Protein AF-A0A7X6WY46-F1 (afdb_monomer)

Foldseek 3Di:
DPDVPPPDDDPPPDPDPDPDPPVDPPPVPPDDDPVVVVVVVVVVVVCVVVVVVVVVVVVVVVLVVLVVVLVVVLVVVLVVQLVPPDPCSCPPPAVQSSLVSCVPSPSWDWDDDDRPIDIHD

Solvent-accessible surface area (backbone atoms only — not comparable to full-atom values): 7836 Å² total; per-residue (Å²): 139,85,82,88,76,85,82,81,85,78,86,77,83,72,92,70,91,73,89,70,88,68,83,68,76,78,70,78,72,88,65,80,57,71,67,61,54,48,56,53,50,55,52,51,55,53,48,52,64,67,56,57,58,54,71,64,52,55,62,53,67,59,45,53,58,54,53,49,51,55,52,51,52,48,52,52,53,50,50,59,69,25,66,72,81,53,96,58,47,61,75,82,72,47,63,47,62,56,43,62,63,37,65,79,63,79,67,43,53,66,45,75,67,64,92,66,40,44,80,41,115

Radius of gyration: 37.19 Å; Cα contacts (8 Å, |Δi|>4): 47; chains: 1; bounding box: 102×16×74 Å

Sequence (121 aa):
MFIQSIFNEGVQENCQAKNQVSGKERREQAGFSLVEVSVVMAIVLLLAIIAIPTVRSYVIESKVPRVGEELARFVLHAKVNASDGSATPYGSIATVNLANMLRDSGLFSVTGSGASQTVRH

Secondary structure (DSSP, 8-state):
--SSSSS-----------------------S--HHHHHHHHHHHHHHHHHHHHHHHHHHHHTHHHHHHHHHHHHHHHHHHHH-S--SSTTTT--HHHHHHHHTTTSSSEEESSGGG-EEE-

Structure (mmCIF, N/CA/C/O backbone):
data_AF-A0A7X6WY46-F1
#
_entry.id   AF-A0A7X6WY46-F1
#
loop_
_atom_site.group_PDB
_atom_site.id
_atom_site.type_symbol
_atom_site.label_atom_id
_atom_site.label_alt_id
_atom_site.label_comp_id
_atom_site.label_asym_id
_atom_site.label_entity_id
_atom_site.label_seq_id
_atom_site.pdbx_PDB_ins_code
_atom_site.Cartn_x
_atom_site.Cartn_y
_atom_site.Cartn_z
_atom_site.occupancy
_atom_site.B_iso_or_equiv
_atom_site.auth_seq_id
_atom_site.auth_comp_id
_atom_site.auth_asym_id
_atom_site.auth_atom_id
_atom_site.pdbx_PDB_model_num
ATOM 1 N N . MET A 1 1 ? -65.984 4.109 -6.653 1.00 54.88 1 MET A N 1
ATOM 2 C CA . MET A 1 1 ? -66.441 3.108 -5.666 1.00 54.88 1 MET A CA 1
ATOM 3 C C . MET A 1 1 ? -65.247 2.213 -5.345 1.00 54.88 1 MET A C 1
ATOM 5 O O . MET A 1 1 ? -64.570 1.818 -6.281 1.00 54.88 1 MET A O 1
ATOM 9 N N . PHE A 1 2 ? -64.976 1.967 -4.060 1.00 57.72 2 PHE A N 1
ATOM 10 C CA . PHE A 1 2 ? -64.091 0.932 -3.487 1.00 57.72 2 PHE A CA 1
ATOM 11 C C . PHE A 1 2 ? -62.674 1.211 -2.941 1.00 57.72 2 PHE A C 1
ATOM 13 O O . PHE A 1 2 ? -62.277 0.433 -2.084 1.00 57.72 2 PHE A O 1
ATOM 20 N N . ILE A 1 3 ? -61.933 2.281 -3.275 1.00 56.78 3 ILE A N 1
ATOM 21 C CA . ILE A 1 3 ? -60.548 2.434 -2.726 1.00 56.78 3 ILE A CA 1
ATOM 22 C C . ILE A 1 3 ? -60.386 3.585 -1.703 1.00 56.78 3 ILE A C 1
ATOM 24 O O . ILE A 1 3 ? -59.369 3.693 -1.035 1.00 56.78 3 ILE A O 1
ATOM 28 N N . GLN A 1 4 ? -61.422 4.398 -1.469 1.00 59.03 4 GLN A N 1
ATOM 29 C CA . GLN A 1 4 ? -61.422 5.473 -0.450 1.00 59.03 4 GLN A CA 1
ATOM 30 C C . GLN A 1 4 ? -62.053 5.058 0.900 1.00 59.03 4 GLN A C 1
ATOM 32 O O . GLN A 1 4 ? -62.362 5.912 1.720 1.00 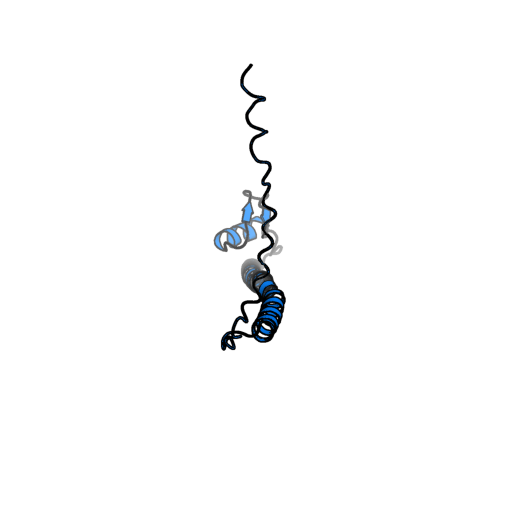59.03 4 GLN A O 1
ATOM 37 N N . SER A 1 5 ? -62.260 3.755 1.150 1.00 56.94 5 SER A N 1
ATOM 38 C CA . SER A 1 5 ? -62.973 3.257 2.348 1.00 56.94 5 SER A CA 1
ATOM 39 C C . SER A 1 5 ? -62.115 2.450 3.339 1.00 56.94 5 SER A C 1
ATOM 41 O O . SER A 1 5 ? -62.672 1.864 4.259 1.00 56.94 5 SER A O 1
ATOM 43 N N . ILE A 1 6 ? -60.783 2.419 3.197 1.00 60.12 6 ILE A N 1
ATOM 44 C CA . ILE A 1 6 ? -59.866 1.760 4.161 1.00 60.12 6 ILE A CA 1
ATOM 45 C C . ILE A 1 6 ? -58.896 2.792 4.760 1.00 60.12 6 ILE A C 1
ATOM 47 O O . ILE A 1 6 ? -57.684 2.622 4.766 1.00 60.12 6 ILE A O 1
ATOM 51 N N . PHE A 1 7 ? -59.424 3.925 5.224 1.00 62.09 7 PHE A N 1
ATOM 52 C CA . PHE A 1 7 ? -58.642 4.871 6.033 1.00 62.09 7 PHE A CA 1
ATOM 53 C C . PHE A 1 7 ? -59.419 5.402 7.242 1.00 62.09 7 PHE A C 1
ATOM 55 O O . PHE A 1 7 ? -59.151 6.503 7.709 1.00 62.09 7 PHE A O 1
ATOM 62 N N . ASN A 1 8 ? -60.419 4.674 7.750 1.00 62.28 8 ASN A N 1
ATOM 63 C CA . ASN A 1 8 ? -61.179 5.191 8.887 1.00 62.28 8 ASN A CA 1
ATOM 64 C C . ASN A 1 8 ? -61.871 4.116 9.734 1.00 62.28 8 ASN A C 1
ATOM 66 O O . ASN A 1 8 ? -63.088 4.103 9.862 1.00 62.28 8 ASN A O 1
ATOM 70 N N . GLU A 1 9 ? -61.079 3.231 10.333 1.00 65.56 9 GLU A N 1
ATOM 71 C CA . GLU A 1 9 ? -61.465 2.489 11.536 1.00 65.56 9 GLU A CA 1
ATOM 72 C C . GLU A 1 9 ? -60.245 2.431 12.450 1.00 65.56 9 GLU A C 1
ATOM 74 O O . GLU A 1 9 ? -59.285 1.709 12.189 1.00 65.56 9 GLU A O 1
ATOM 79 N N . GLY A 1 10 ? -60.245 3.254 13.496 1.00 51.25 10 GLY A N 1
ATOM 80 C CA . GLY A 1 10 ? -59.143 3.251 14.452 1.00 51.25 10 GLY A CA 1
ATOM 81 C C . GLY A 1 10 ? -58.995 4.510 15.284 1.00 51.25 10 GLY A C 1
ATOM 82 O O . GLY A 1 10 ? -57.875 4.884 15.620 1.00 51.25 10 GLY A O 1
ATOM 83 N N . VAL A 1 11 ? -60.106 5.152 15.646 1.00 63.25 11 VAL A N 1
ATOM 84 C CA . VAL A 1 11 ? -60.172 5.929 16.885 1.00 63.25 11 VAL A CA 1
ATOM 85 C C . VAL A 1 11 ? -59.829 4.958 18.020 1.00 63.25 11 VAL A C 1
ATOM 87 O O . VAL A 1 11 ? -60.677 4.201 18.482 1.00 63.25 11 VAL A O 1
ATOM 90 N N . GLN A 1 12 ? -58.564 4.924 18.445 1.00 58.84 12 GLN A N 1
ATOM 91 C CA . GLN A 1 12 ? -58.212 4.380 19.753 1.00 58.84 12 GLN A CA 1
ATOM 92 C C . GLN A 1 12 ? -58.605 5.414 20.806 1.00 58.84 12 GLN A C 1
ATOM 94 O O . GLN A 1 12 ? -57.786 6.159 21.340 1.00 58.84 12 GLN A O 1
ATOM 99 N N . GLU A 1 13 ? -59.897 5.418 21.122 1.00 62.84 13 GLU A N 1
ATOM 100 C CA . GLU A 1 13 ? -60.344 5.686 22.478 1.00 62.84 13 GLU A CA 1
ATOM 101 C C . GLU A 1 13 ? -59.728 4.620 23.386 1.00 62.84 13 GLU A C 1
ATOM 103 O O . GLU A 1 13 ? -60.216 3.498 23.505 1.00 62.84 13 GLU A O 1
ATOM 108 N N . ASN A 1 14 ? -58.613 4.959 24.026 1.00 59.50 14 ASN A N 1
ATOM 109 C CA . ASN A 1 14 ? -58.201 4.252 25.227 1.00 59.50 14 ASN A CA 1
ATOM 110 C C . ASN A 1 14 ? -57.592 5.230 26.230 1.00 59.50 14 ASN A C 1
ATOM 112 O O . ASN A 1 14 ? -56.396 5.249 26.513 1.00 59.50 14 ASN A O 1
ATOM 116 N N . CYS A 1 15 ? -58.476 6.059 26.785 1.00 67.56 15 CYS A N 1
ATOM 117 C CA . CYS A 1 15 ? -58.285 6.640 28.101 1.00 67.56 15 CYS A CA 1
ATOM 118 C C . CYS A 1 15 ? -58.423 5.507 29.132 1.00 67.56 15 CYS A C 1
ATOM 120 O O . CYS A 1 15 ? -59.512 5.211 29.615 1.00 67.56 15 CYS A O 1
ATOM 122 N N . GLN A 1 16 ? -57.318 4.831 29.439 1.00 64.19 16 GLN A N 1
ATOM 123 C CA . GLN A 1 16 ? -57.213 3.968 30.613 1.00 64.19 16 GLN A CA 1
ATOM 124 C C . GLN A 1 16 ? -56.065 4.488 31.468 1.00 64.19 16 GLN A C 1
ATOM 126 O O . GLN A 1 16 ? -54.902 4.111 31.327 1.00 64.19 16 GLN A O 1
ATOM 131 N N . ALA A 1 17 ? -56.434 5.392 32.373 1.00 62.53 17 ALA A N 1
ATOM 132 C CA . ALA A 1 17 ? -55.652 5.742 33.539 1.00 62.53 17 ALA A CA 1
ATOM 133 C C . ALA A 1 17 ? -55.416 4.479 34.382 1.00 62.53 17 ALA A C 1
ATOM 135 O O . ALA A 1 17 ? -56.242 4.093 35.205 1.00 62.53 17 ALA A O 1
ATOM 136 N N . LYS A 1 18 ? -54.261 3.837 34.203 1.00 63.00 18 LYS A N 1
ATOM 137 C CA . LYS A 1 18 ? -53.735 2.867 35.164 1.00 63.00 18 LYS A CA 1
ATOM 138 C C . LYS A 1 18 ? -52.467 3.431 35.784 1.00 63.00 18 LYS A C 1
ATOM 140 O O . LYS A 1 18 ? -51.350 3.137 35.374 1.00 63.00 18 LYS A O 1
ATOM 145 N N . ASN A 1 19 ? -52.676 4.256 36.807 1.00 68.25 19 ASN A N 1
ATOM 146 C CA . ASN A 1 19 ? -51.647 4.601 37.772 1.00 68.25 19 ASN A CA 1
ATOM 147 C C . ASN A 1 19 ? -51.370 3.360 38.632 1.00 68.25 19 ASN A C 1
ATOM 149 O O . ASN A 1 19 ? -52.014 3.132 39.653 1.00 68.25 19 ASN A O 1
ATOM 153 N N . GLN A 1 20 ? -50.459 2.512 38.166 1.00 67.06 20 GLN A N 1
ATOM 154 C CA . GLN A 1 20 ? -49.880 1.455 38.979 1.00 67.06 20 GLN A CA 1
ATOM 155 C C . GLN A 1 20 ? -48.447 1.861 39.292 1.00 67.06 20 GLN A C 1
ATOM 157 O O . GLN A 1 20 ? -47.522 1.576 38.532 1.00 67.06 20 GLN A O 1
ATOM 162 N N . VAL A 1 21 ? -48.270 2.526 40.435 1.00 64.44 21 VAL A N 1
ATOM 163 C CA . VAL A 1 21 ? -46.973 2.660 41.106 1.00 64.44 21 VAL A CA 1
ATOM 164 C C . VAL A 1 21 ? -46.602 1.276 41.639 1.00 64.44 21 VAL A C 1
ATOM 166 O O . VAL A 1 21 ? -46.670 0.991 42.829 1.00 64.44 21 VAL A O 1
ATOM 169 N N . SER A 1 22 ? -46.278 0.363 40.728 1.00 67.69 22 SER A N 1
ATOM 170 C CA . SER A 1 22 ? -45.627 -0.883 41.086 1.00 67.69 22 SER A CA 1
ATOM 171 C C . SER A 1 22 ? -44.192 -0.505 41.402 1.00 67.69 22 SER A C 1
ATOM 173 O O . SER A 1 22 ? -43.410 -0.245 40.487 1.00 67.69 22 SER A O 1
ATOM 175 N N . GLY A 1 23 ? -43.873 -0.417 42.696 1.00 63.81 23 GLY A N 1
ATOM 176 C CA . GLY A 1 23 ? -42.511 -0.309 43.202 1.00 63.81 23 GLY A CA 1
ATOM 177 C C . GLY A 1 23 ? -41.678 -1.429 42.597 1.00 63.81 23 GLY A C 1
ATOM 178 O O . GLY A 1 23 ? -41.694 -2.564 43.060 1.00 63.81 23 GLY A O 1
ATOM 179 N N . LYS A 1 24 ? -41.024 -1.117 41.480 1.00 62.62 24 LYS A N 1
ATOM 180 C CA . LYS A 1 24 ? -40.144 -2.029 40.775 1.00 62.62 24 LYS A CA 1
ATOM 181 C C . LYS A 1 24 ? -38.904 -2.087 41.644 1.00 62.62 24 LYS A C 1
ATOM 183 O O . LYS A 1 24 ? -38.147 -1.116 41.680 1.00 62.62 24 LYS A O 1
ATOM 188 N N . GLU A 1 25 ? -38.749 -3.173 42.397 1.00 63.81 25 GLU A N 1
ATOM 189 C CA . GLU A 1 25 ? -37.494 -3.472 43.069 1.00 63.81 25 GLU A CA 1
ATOM 190 C C . GLU A 1 25 ? -36.381 -3.268 42.045 1.00 63.81 25 GLU A C 1
ATOM 192 O O . GLU A 1 25 ? -36.324 -3.948 41.012 1.00 63.81 25 GLU A O 1
ATOM 197 N N . ARG A 1 26 ? -35.554 -2.242 42.275 1.00 64.88 26 ARG A N 1
ATOM 198 C CA . ARG A 1 26 ? -34.343 -2.023 41.500 1.00 64.88 26 ARG A CA 1
ATOM 199 C C . ARG A 1 26 ? -33.427 -3.168 41.873 1.00 64.88 26 ARG A C 1
ATOM 201 O O . ARG A 1 26 ? -32.625 -3.061 42.787 1.00 64.88 26 ARG A O 1
ATOM 208 N N . ARG A 1 27 ? -33.587 -4.282 41.163 1.00 63.94 27 ARG A N 1
ATOM 209 C CA . ARG A 1 27 ? -32.513 -5.242 40.982 1.00 63.94 27 ARG A CA 1
ATOM 210 C C . ARG A 1 27 ? -31.345 -4.414 40.491 1.00 63.94 27 ARG A C 1
ATOM 212 O O . ARG A 1 27 ? -31.408 -3.870 39.389 1.00 63.94 27 ARG A O 1
ATOM 219 N N . GLU A 1 28 ? -30.360 -4.234 41.355 1.00 63.84 28 GLU A N 1
ATOM 220 C CA . GLU A 1 28 ? -29.069 -3.695 40.982 1.00 63.84 28 GLU A CA 1
ATOM 221 C C . GLU A 1 28 ? -28.578 -4.597 39.857 1.00 63.84 28 GLU A C 1
ATOM 223 O O . GLU A 1 28 ? -28.244 -5.765 40.057 1.00 63.84 28 GLU A O 1
ATOM 228 N N . GLN A 1 29 ? -28.716 -4.105 38.628 1.00 65.25 29 GLN A N 1
ATOM 229 C CA . GLN A 1 29 ? -28.252 -4.797 37.445 1.00 65.25 29 GLN A CA 1
ATOM 230 C C . GLN A 1 29 ? -26.730 -4.749 37.533 1.00 65.25 29 GLN A C 1
ATOM 232 O O . GLN A 1 29 ? -26.095 -3.797 37.090 1.00 65.25 29 GLN A O 1
ATOM 237 N N . ALA A 1 30 ? -26.157 -5.752 38.198 1.00 67.12 30 ALA A N 1
ATOM 238 C CA . ALA A 1 30 ? -24.730 -6.009 38.237 1.00 67.12 30 ALA A CA 1
ATOM 239 C C . ALA A 1 30 ? -24.311 -6.523 36.854 1.00 67.12 30 ALA A C 1
ATOM 241 O O . ALA A 1 30 ? -24.175 -7.720 36.615 1.00 67.12 30 ALA A O 1
ATOM 242 N N . GLY A 1 31 ? -24.224 -5.596 35.906 1.00 69.56 31 GLY A N 1
ATOM 243 C CA . GLY A 1 31 ? -23.900 -5.865 34.516 1.00 69.56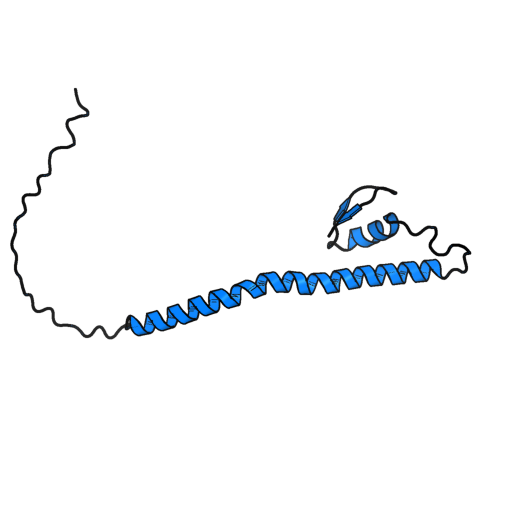 31 GLY A CA 1
ATOM 244 C C . GLY A 1 31 ? -23.852 -4.563 33.730 1.00 69.56 31 GLY A C 1
ATOM 245 O O . GLY A 1 31 ? -24.887 -3.940 33.521 1.00 69.56 31 GLY A O 1
ATOM 246 N N . PHE A 1 32 ? -22.637 -4.192 33.319 1.00 68.62 32 PHE A N 1
ATOM 247 C CA . PHE A 1 32 ? -22.280 -3.079 32.437 1.00 68.62 32 PHE A CA 1
ATOM 248 C C . PHE A 1 32 ? -22.880 -1.718 32.804 1.00 68.62 32 PHE A C 1
ATOM 250 O O . PHE A 1 32 ? -23.960 -1.328 32.363 1.00 68.62 32 PHE A O 1
ATOM 257 N N . SER A 1 33 ? -22.096 -0.927 33.536 1.00 82.94 33 SER A N 1
ATOM 258 C CA . SER A 1 33 ? -22.338 0.511 33.590 1.00 82.94 33 SER A CA 1
ATOM 259 C C . SER A 1 33 ? -22.210 1.099 32.179 1.00 82.94 33 SER A C 1
ATOM 261 O O . SER A 1 33 ? -21.223 0.849 31.484 1.00 82.94 33 SER A O 1
ATOM 263 N N . LEU A 1 34 ? -23.170 1.930 31.755 1.00 84.44 34 LEU A N 1
ATOM 264 C CA . LEU A 1 34 ? -23.078 2.687 30.495 1.00 84.44 34 LEU A CA 1
ATOM 265 C C . LEU A 1 34 ? -21.794 3.528 30.424 1.00 84.44 34 LEU A C 1
ATOM 267 O O . LEU A 1 34 ? -21.280 3.777 29.337 1.00 84.44 34 LEU A O 1
ATOM 271 N N . VAL A 1 35 ? -21.266 3.936 31.582 1.00 89.62 35 VAL A N 1
ATOM 272 C CA . VAL A 1 35 ? -20.003 4.675 31.703 1.00 89.62 35 VAL A CA 1
ATOM 273 C C . VAL A 1 35 ? -18.796 3.793 31.376 1.00 89.62 35 VAL A C 1
ATOM 275 O O . VAL A 1 35 ? -17.843 4.251 30.759 1.00 89.62 35 VAL A O 1
ATOM 278 N N . GLU A 1 36 ? -18.832 2.517 31.747 1.00 89.94 36 GLU A N 1
ATOM 279 C CA . GLU A 1 36 ? -17.742 1.581 31.465 1.00 89.94 36 GLU A CA 1
ATOM 280 C C . GLU A 1 36 ? -17.650 1.301 29.960 1.00 89.94 36 GLU A C 1
ATOM 282 O O . GLU A 1 36 ? -16.578 1.380 29.364 1.00 89.94 36 GLU A O 1
ATOM 287 N N . VAL A 1 37 ? -18.800 1.091 29.311 1.00 92.12 37 VAL A N 1
ATOM 288 C CA . VAL A 1 37 ? -18.867 0.866 27.860 1.00 92.12 37 VAL A CA 1
ATOM 289 C C . VAL A 1 37 ? -18.553 2.140 27.066 1.00 92.12 37 VAL A C 1
ATOM 291 O O . VAL A 1 37 ? -17.921 2.054 26.013 1.00 92.12 37 VAL A O 1
ATOM 294 N N . SER A 1 38 ? -18.940 3.328 27.548 1.00 94.00 38 SER A N 1
ATOM 295 C CA . SER A 1 38 ? -18.696 4.587 26.827 1.00 94.00 38 SER A CA 1
ATOM 296 C C . SER A 1 38 ? -17.212 4.940 26.745 1.00 94.00 38 SER A C 1
ATOM 298 O O . SER A 1 38 ? -16.745 5.363 25.687 1.00 94.00 38 SER A O 1
ATOM 300 N N . VAL A 1 39 ? -16.453 4.701 27.819 1.00 94.12 39 VAL A N 1
ATOM 301 C CA . VAL A 1 39 ? -14.999 4.904 27.827 1.00 94.12 39 VAL A CA 1
ATOM 302 C C . VAL A 1 39 ? -14.315 3.931 26.864 1.00 94.12 39 VAL A C 1
ATOM 304 O O . VAL A 1 39 ? -13.448 4.344 26.093 1.00 94.12 39 VAL A O 1
ATOM 307 N N . VAL A 1 40 ? -14.745 2.664 26.835 1.00 95.06 40 VAL A N 1
ATOM 308 C CA . VAL A 1 40 ? -14.211 1.658 25.901 1.00 95.06 40 VAL A CA 1
ATOM 309 C C . VAL A 1 40 ? -14.506 2.039 24.448 1.00 95.06 40 VAL A C 1
ATOM 311 O O . VAL A 1 40 ? -13.617 1.989 23.600 1.00 95.06 40 VAL A O 1
ATOM 314 N N . MET A 1 41 ? -15.727 2.478 24.139 1.00 95.25 41 MET A N 1
ATOM 315 C CA . MET A 1 41 ? -16.055 2.914 22.779 1.00 95.25 41 MET A CA 1
ATOM 316 C C . MET A 1 41 ? -15.257 4.154 22.362 1.00 95.25 41 MET A C 1
ATOM 318 O O . MET A 1 41 ? -14.793 4.230 21.225 1.00 95.25 41 MET A O 1
ATOM 322 N N . ALA A 1 42 ? -15.031 5.095 23.284 1.00 95.56 42 ALA A N 1
ATOM 323 C CA . ALA A 1 42 ? -14.245 6.294 23.012 1.00 95.56 42 ALA A CA 1
ATOM 324 C C . ALA A 1 42 ? -12.805 5.959 22.583 1.00 95.56 42 ALA A C 1
ATOM 326 O O . ALA A 1 42 ? -12.323 6.495 21.583 1.00 95.56 42 ALA A O 1
ATOM 327 N N . ILE A 1 43 ? -12.134 5.034 23.282 1.00 96.19 43 ILE A N 1
ATOM 328 C CA . ILE A 1 43 ? -10.778 4.611 22.899 1.00 96.19 43 ILE A CA 1
ATOM 329 C C . ILE A 1 43 ? -10.773 3.802 21.595 1.00 96.19 43 ILE A C 1
ATOM 331 O O . ILE A 1 43 ? -9.873 3.987 20.781 1.00 96.19 43 ILE A O 1
ATOM 335 N N . VAL A 1 44 ? -11.785 2.965 21.336 1.00 95.19 44 VAL A N 1
ATOM 336 C CA . VAL A 1 44 ? -11.883 2.188 20.086 1.00 95.19 44 VAL A CA 1
ATOM 337 C C . VAL A 1 44 ? -12.038 3.105 18.872 1.00 95.19 44 VAL A C 1
ATOM 339 O O . VAL A 1 44 ? -11.371 2.888 17.862 1.00 95.19 44 VAL A O 1
ATOM 342 N N . LEU A 1 45 ? -12.856 4.157 18.966 1.00 95.50 45 LEU A N 1
ATOM 343 C CA . LEU A 1 45 ? -13.008 5.143 17.891 1.00 95.50 45 LEU A CA 1
ATOM 344 C C . LEU A 1 45 ? -11.710 5.920 17.637 1.00 95.50 45 LEU A 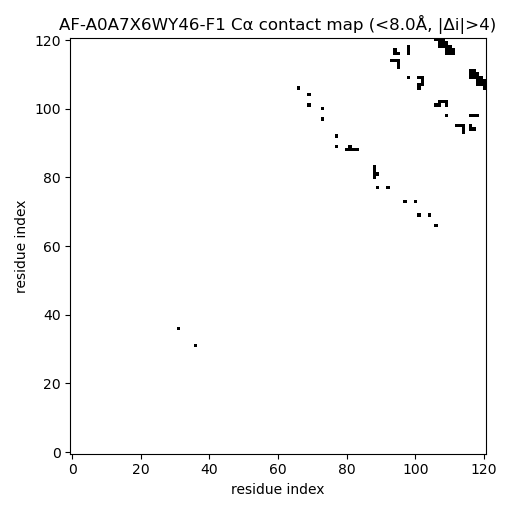C 1
ATOM 346 O O . LEU A 1 45 ? -11.341 6.132 16.482 1.00 95.50 45 LEU A O 1
ATOM 350 N N . LEU A 1 46 ? -10.985 6.294 18.695 1.00 94.62 46 LEU A N 1
ATOM 351 C CA . LEU A 1 46 ? -9.678 6.943 18.571 1.00 94.62 46 LEU A CA 1
ATOM 352 C C . LEU A 1 46 ? -8.665 6.022 17.879 1.00 94.62 46 LEU A C 1
ATOM 354 O O . LEU A 1 46 ? -8.010 6.438 16.922 1.00 94.62 46 LEU A O 1
ATOM 358 N N . LEU A 1 47 ? -8.572 4.762 18.322 1.00 93.94 47 LEU A N 1
ATOM 359 C CA . LEU A 1 47 ? -7.706 3.755 17.709 1.00 93.94 47 LEU A CA 1
ATOM 360 C C . LEU A 1 47 ? -8.071 3.518 16.241 1.00 93.94 47 LEU A C 1
ATOM 362 O O . LEU A 1 47 ? -7.180 3.432 15.403 1.00 93.94 47 LEU A O 1
ATOM 366 N N . ALA A 1 48 ? -9.360 3.474 15.901 1.00 91.69 48 ALA A N 1
ATOM 367 C CA . ALA A 1 48 ? -9.816 3.304 14.525 1.00 91.69 48 ALA A CA 1
ATOM 368 C C . ALA A 1 48 ? -9.343 4.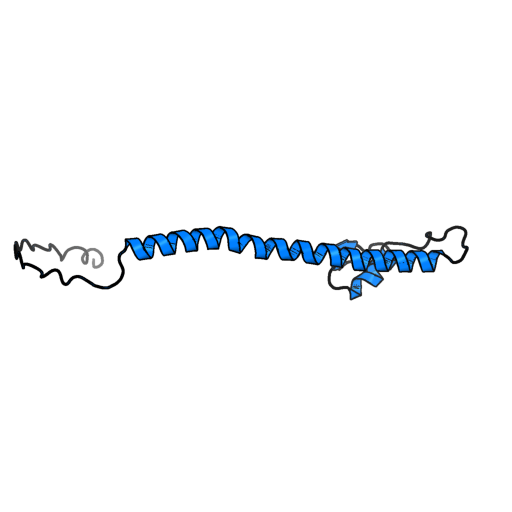446 13.607 1.00 91.69 48 ALA A C 1
ATOM 370 O O . ALA A 1 48 ? -8.917 4.187 12.480 1.00 91.69 48 ALA A O 1
ATOM 371 N N . ILE A 1 49 ? -9.347 5.694 14.091 1.00 91.88 49 ILE A N 1
ATOM 372 C CA . ILE A 1 49 ? -8.865 6.855 13.325 1.00 91.88 49 ILE A CA 1
ATOM 373 C C . ILE A 1 49 ? -7.364 6.745 13.035 1.00 91.88 49 ILE A C 1
ATOM 375 O O . ILE A 1 49 ? -6.946 7.012 11.910 1.00 91.88 49 ILE A O 1
ATOM 379 N N . ILE A 1 50 ? -6.552 6.342 14.018 1.00 89.50 50 ILE A N 1
ATOM 380 C CA . ILE A 1 50 ? -5.088 6.266 13.861 1.00 89.50 50 ILE A CA 1
ATOM 381 C C . ILE A 1 50 ? -4.603 4.962 13.211 1.00 89.50 50 ILE A C 1
ATOM 383 O O . ILE A 1 50 ? -3.523 4.941 12.627 1.00 89.50 50 ILE A O 1
ATOM 387 N N . ALA A 1 51 ? -5.384 3.880 13.268 1.00 85.81 51 ALA A N 1
ATOM 388 C CA . ALA A 1 51 ? -5.001 2.577 12.724 1.00 85.81 51 ALA A CA 1
ATOM 389 C C . ALA A 1 51 ? -5.243 2.460 11.211 1.00 85.81 51 ALA A C 1
ATOM 391 O O . ALA A 1 51 ? -4.448 1.849 10.505 1.00 85.81 51 ALA A O 1
ATOM 392 N N . ILE A 1 52 ? -6.310 3.066 10.682 1.00 82.12 52 ILE A N 1
ATOM 393 C CA . ILE A 1 52 ? -6.613 3.052 9.241 1.00 82.12 52 ILE A CA 1
ATOM 394 C C . ILE A 1 52 ? -5.537 3.724 8.350 1.00 82.12 52 ILE A C 1
ATOM 396 O O . ILE A 1 52 ? -5.283 3.201 7.260 1.00 82.12 52 ILE A O 1
ATOM 400 N N . PRO A 1 53 ? -4.894 4.860 8.706 1.00 74.00 53 PRO A N 1
ATOM 401 C CA . PRO A 1 53 ? -3.958 5.534 7.800 1.00 74.00 53 PRO A CA 1
ATOM 402 C C . PRO A 1 53 ? -2.719 4.700 7.443 1.00 74.00 53 PRO A C 1
ATOM 404 O O . PRO A 1 53 ? -2.208 4.835 6.328 1.00 74.00 53 PRO A O 1
ATOM 407 N N . THR A 1 54 ? -2.258 3.804 8.321 1.00 61.31 54 THR A N 1
ATOM 408 C CA . THR A 1 54 ? -1.029 3.022 8.093 1.0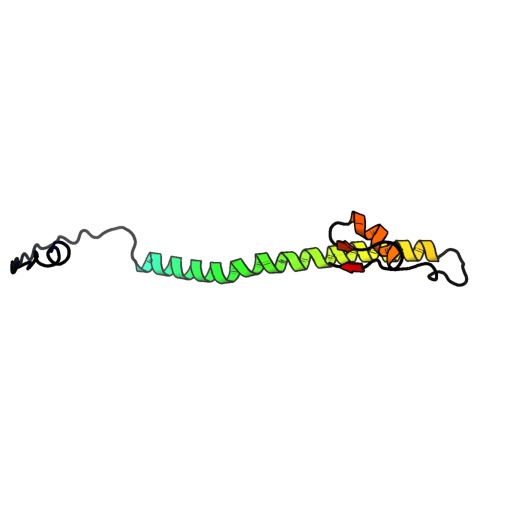0 61.31 54 THR A CA 1
ATOM 409 C C . THR A 1 54 ? -1.152 2.070 6.903 1.00 61.31 54 THR A C 1
ATOM 411 O O . THR A 1 54 ? -0.212 1.936 6.121 1.00 61.31 54 THR A O 1
ATOM 414 N N . VAL A 1 55 ? -2.337 1.500 6.671 1.00 62.19 55 VAL A N 1
ATOM 415 C CA . VAL A 1 55 ? -2.586 0.549 5.574 1.00 62.19 55 VAL A CA 1
ATOM 416 C C . VAL A 1 55 ? -2.382 1.187 4.194 1.00 62.19 55 VAL A C 1
ATOM 418 O O . VAL A 1 55 ? -1.962 0.511 3.259 1.00 62.19 55 VAL A O 1
ATOM 421 N N . ARG A 1 56 ? -2.632 2.495 4.045 1.00 53.34 56 ARG A N 1
ATOM 422 C CA . ARG A 1 56 ? -2.431 3.205 2.768 1.00 53.34 56 ARG A CA 1
ATOM 423 C C . ARG A 1 56 ? -1.003 3.710 2.574 1.00 53.34 56 ARG A C 1
ATOM 425 O O . ARG A 1 56 ? -0.528 3.727 1.442 1.00 53.34 56 ARG A O 1
ATOM 432 N N . SER A 1 57 ? -0.311 4.082 3.651 1.00 55.09 57 SER A N 1
ATOM 433 C CA . SER A 1 57 ? 1.047 4.636 3.561 1.00 55.09 57 SER A CA 1
ATOM 434 C C . SER A 1 57 ? 2.121 3.562 3.340 1.00 55.09 57 SER A C 1
ATOM 436 O O . SER A 1 57 ? 3.075 3.792 2.599 1.00 55.09 57 SER A O 1
ATOM 438 N N . TYR A 1 58 ? 1.929 2.348 3.873 1.00 52.97 58 TYR A N 1
ATOM 439 C CA . TYR A 1 58 ? 2.884 1.242 3.691 1.00 52.97 58 TYR A CA 1
ATOM 440 C C . TYR A 1 58 ? 2.980 0.717 2.248 1.00 52.97 58 TYR A C 1
ATOM 442 O O . TYR A 1 58 ? 3.990 0.123 1.862 1.00 52.97 58 TYR A O 1
ATOM 450 N N . VAL A 1 59 ? 1.961 0.962 1.417 1.00 56.19 59 VAL A N 1
ATOM 451 C CA . VAL A 1 59 ? 1.958 0.544 0.002 1.00 56.19 59 VAL A CA 1
ATOM 452 C C . VAL A 1 59 ? 2.804 1.482 -0.868 1.00 56.19 59 VAL A C 1
ATOM 454 O O . VAL A 1 59 ? 3.262 1.081 -1.936 1.00 56.19 59 VAL A O 1
ATOM 457 N N . ILE A 1 60 ? 3.066 2.709 -0.410 1.00 55.53 60 ILE A N 1
ATOM 458 C CA . ILE A 1 60 ? 3.902 3.680 -1.128 1.00 55.53 60 ILE A CA 1
ATOM 459 C C . ILE A 1 60 ? 5.372 3.482 -0.740 1.00 55.53 60 ILE A C 1
ATOM 461 O O . ILE A 1 60 ? 6.243 3.444 -1.606 1.00 55.53 60 ILE A O 1
ATOM 465 N N . GLU A 1 61 ? 5.644 3.223 0.538 1.00 56.44 61 GLU A N 1
ATOM 466 C CA . GLU A 1 61 ? 7.010 3.073 1.049 1.00 56.44 61 GLU A CA 1
ATOM 467 C C . GLU A 1 61 ? 7.695 1.763 0.622 1.00 56.44 61 GLU A C 1
ATOM 469 O O . GLU A 1 61 ? 8.914 1.719 0.534 1.00 56.44 61 GLU A O 1
ATOM 474 N N . SER A 1 62 ? 6.943 0.717 0.251 1.00 53.38 62 SER A N 1
ATOM 475 C CA . SER A 1 62 ? 7.523 -0.535 -0.284 1.00 53.38 62 SER A CA 1
ATOM 476 C C . SER A 1 62 ? 7.650 -0.568 -1.812 1.00 53.38 62 SER A C 1
ATOM 478 O O . SER A 1 62 ? 8.411 -1.369 -2.355 1.00 53.38 62 SER A O 1
ATOM 480 N N . LYS A 1 63 ? 6.915 0.288 -2.535 1.00 56.22 63 LYS A N 1
ATOM 481 C CA . LYS A 1 63 ? 6.998 0.362 -4.004 1.00 56.22 63 LYS A CA 1
ATOM 482 C C . LYS A 1 63 ? 8.142 1.256 -4.471 1.00 56.22 63 LYS A C 1
ATOM 484 O O . LYS A 1 63 ? 8.800 0.917 -5.446 1.00 56.22 63 LYS A O 1
ATOM 489 N N . VAL A 1 64 ? 8.429 2.342 -3.753 1.00 62.47 64 VAL A N 1
ATOM 490 C CA . VAL A 1 64 ? 9.543 3.257 -4.059 1.00 62.47 64 VAL A CA 1
ATOM 491 C C . VAL A 1 64 ? 10.922 2.567 -4.057 1.00 62.47 64 VAL A C 1
ATOM 493 O O . VAL A 1 64 ? 11.626 2.695 -5.060 1.00 62.47 64 VAL A O 1
ATOM 496 N N . PRO A 1 65 ? 11.328 1.794 -3.028 1.00 67.62 65 PRO A N 1
ATOM 497 C CA . PRO A 1 65 ? 12.624 1.116 -3.043 1.00 67.62 65 PRO A CA 1
ATOM 498 C C . PRO A 1 65 ? 12.689 0.036 -4.125 1.00 67.62 65 PRO A C 1
ATOM 500 O O . PRO A 1 65 ? 13.724 -0.125 -4.763 1.00 67.62 65 PRO A O 1
ATOM 503 N N . ARG A 1 66 ? 11.573 -0.650 -4.404 1.00 69.19 66 ARG A N 1
ATOM 504 C CA . ARG A 1 66 ? 11.525 -1.707 -5.420 1.00 69.19 66 ARG A CA 1
ATOM 505 C C . ARG A 1 66 ? 11.588 -1.167 -6.851 1.00 69.19 66 ARG A C 1
ATOM 507 O O . ARG A 1 66 ? 12.230 -1.763 -7.707 1.00 69.19 66 ARG A O 1
ATOM 514 N N . VAL A 1 67 ? 10.987 -0.003 -7.100 1.00 73.12 67 VAL A N 1
ATOM 515 C CA . VAL A 1 67 ? 11.172 0.760 -8.344 1.00 73.12 67 VAL A CA 1
ATOM 516 C C . VAL A 1 67 ? 12.627 1.220 -8.493 1.00 73.12 67 VAL A C 1
ATOM 518 O O . VAL A 1 67 ? 13.196 1.122 -9.580 1.00 73.12 67 VAL A O 1
ATOM 521 N N . GLY A 1 68 ? 13.239 1.693 -7.404 1.00 76.50 68 GLY A N 1
ATOM 522 C CA . GLY A 1 68 ? 14.641 2.109 -7.384 1.00 76.50 68 GLY A CA 1
ATOM 523 C C . GLY A 1 68 ? 15.616 0.967 -7.676 1.00 76.50 68 GLY A C 1
ATOM 524 O O . GLY A 1 68 ? 16.572 1.169 -8.418 1.00 76.50 68 GLY A O 1
ATOM 525 N N . GLU A 1 69 ? 15.358 -0.232 -7.152 1.00 82.12 69 GLU A N 1
ATOM 526 C CA . GLU A 1 69 ? 16.170 -1.430 -7.401 1.00 82.12 69 GLU A CA 1
ATOM 527 C C . GLU A 1 69 ? 16.175 -1.821 -8.885 1.00 82.12 69 GLU A C 1
ATOM 529 O O . GLU A 1 69 ? 17.239 -2.036 -9.470 1.00 82.12 69 GLU A O 1
ATOM 534 N N . GLU A 1 70 ? 15.003 -1.846 -9.524 1.00 79.06 70 GLU A N 1
ATOM 535 C CA . GLU A 1 70 ? 14.893 -2.175 -10.949 1.00 79.06 70 GLU A CA 1
ATOM 536 C C . GLU A 1 70 ? 15.535 -1.102 -11.841 1.00 79.06 70 GLU A C 1
ATOM 538 O O . GLU A 1 70 ? 16.237 -1.422 -12.805 1.00 79.06 70 GLU A O 1
ATOM 543 N N . LEU A 1 71 ? 15.378 0.180 -11.491 1.00 82.50 71 LEU A N 1
ATOM 544 C CA . LEU A 1 71 ? 16.044 1.271 -12.203 1.00 82.50 71 LEU A CA 1
ATOM 545 C C . LEU A 1 71 ? 17.571 1.207 -12.034 1.00 82.50 71 LEU A C 1
ATOM 547 O O . LEU A 1 71 ? 18.307 1.380 -13.005 1.00 82.50 71 LEU A O 1
ATOM 551 N N . ALA A 1 72 ? 18.062 0.918 -10.827 1.00 84.88 72 ALA A N 1
ATOM 552 C CA . ALA A 1 72 ? 19.488 0.755 -10.561 1.00 84.88 72 ALA A CA 1
ATOM 553 C C . ALA A 1 72 ? 20.075 -0.427 -11.347 1.00 84.88 72 ALA A C 1
ATOM 555 O O . ALA A 1 72 ? 21.143 -0.293 -11.949 1.00 84.88 72 ALA A O 1
ATOM 556 N N . ARG A 1 73 ? 19.355 -1.556 -11.426 1.00 84.56 73 ARG A N 1
ATOM 557 C CA . ARG A 1 73 ? 19.737 -2.711 -12.254 1.00 84.56 73 ARG A CA 1
ATOM 558 C C . ARG A 1 73 ? 19.832 -2.335 -13.733 1.00 84.56 73 ARG A C 1
ATOM 560 O O . ARG A 1 73 ? 20.811 -2.698 -14.386 1.00 84.56 73 ARG A O 1
ATOM 567 N N . PHE A 1 74 ? 18.870 -1.570 -14.251 1.00 83.75 74 PHE A N 1
ATOM 568 C CA . PHE A 1 74 ? 18.919 -1.064 -15.624 1.00 83.75 74 PHE A CA 1
ATOM 569 C C . PHE A 1 74 ? 20.138 -0.165 -15.864 1.00 83.75 74 PHE A C 1
ATOM 571 O O . PHE A 1 74 ? 20.849 -0.359 -16.845 1.00 83.75 74 PHE A O 1
ATOM 578 N N . VAL A 1 75 ? 20.422 0.781 -14.964 1.00 84.06 75 VAL A N 1
ATOM 579 C CA . VAL A 1 75 ? 21.570 1.695 -15.094 1.00 84.06 75 VAL A CA 1
ATOM 580 C C . VAL A 1 75 ? 22.897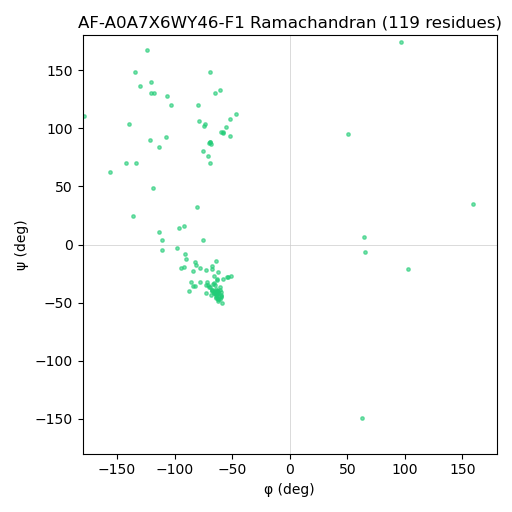 0.936 -15.069 1.00 84.06 75 VAL A C 1
ATOM 582 O O . VAL A 1 75 ? 23.792 1.246 -15.855 1.00 84.06 75 VAL A O 1
ATOM 585 N N . LEU A 1 76 ? 23.033 -0.084 -14.218 1.00 86.44 76 LEU A N 1
ATOM 586 C CA . LEU A 1 76 ? 24.222 -0.939 -14.195 1.00 86.44 76 LEU A CA 1
ATOM 587 C C . LEU A 1 76 ? 24.375 -1.727 -15.499 1.00 86.44 76 LEU A C 1
ATOM 589 O O . LEU A 1 76 ? 25.459 -1.735 -16.078 1.00 86.44 76 LEU A O 1
ATOM 593 N N . HIS A 1 77 ? 23.294 -2.327 -16.000 1.00 82.75 77 HIS A N 1
ATOM 594 C CA . HIS A 1 77 ? 23.308 -3.050 -17.270 1.00 82.75 77 HIS A CA 1
ATOM 595 C C . HIS A 1 77 ? 23.632 -2.117 -18.450 1.00 82.75 77 HIS A C 1
ATOM 597 O O . HIS A 1 77 ? 24.465 -2.439 -19.296 1.00 82.75 77 HIS A O 1
ATOM 603 N N . ALA A 1 78 ? 23.044 -0.921 -18.479 1.00 82.44 78 ALA A N 1
ATOM 604 C CA . ALA A 1 78 ? 23.340 0.123 -19.454 1.00 82.44 78 ALA A CA 1
ATOM 605 C C . ALA A 1 78 ? 24.811 0.556 -19.404 1.00 82.44 78 ALA A C 1
ATOM 607 O O . ALA A 1 78 ? 25.453 0.674 -20.443 1.00 82.44 78 ALA A O 1
ATOM 608 N N . LYS A 1 79 ? 25.367 0.748 -18.202 1.00 82.19 79 LYS A N 1
ATOM 609 C CA . LYS A 1 79 ? 26.764 1.149 -18.004 1.00 82.19 79 LYS A CA 1
ATOM 610 C C . LYS A 1 79 ? 27.747 0.068 -18.456 1.00 82.19 79 LYS A C 1
ATOM 612 O O . LYS A 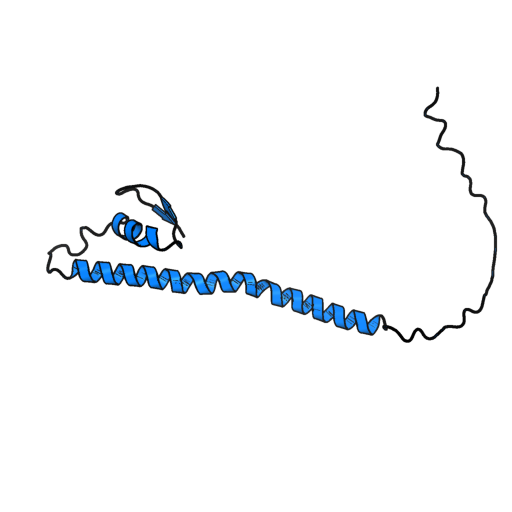1 79 ? 28.749 0.398 -19.084 1.00 82.19 79 LYS A O 1
ATOM 617 N N . VAL A 1 80 ? 27.470 -1.204 -18.166 1.00 81.56 80 VAL A N 1
ATOM 618 C CA . VAL A 1 80 ? 28.305 -2.334 -18.614 1.00 81.56 80 VAL A CA 1
ATOM 619 C C . VAL A 1 80 ? 28.300 -2.435 -20.139 1.00 81.56 80 VAL A C 1
ATOM 621 O O . VAL A 1 80 ? 29.369 -2.490 -20.736 1.00 81.56 80 VAL A O 1
ATOM 624 N N . ASN A 1 81 ? 27.127 -2.347 -20.773 1.00 75.50 81 ASN A N 1
ATOM 625 C CA . ASN A 1 81 ? 27.012 -2.365 -22.236 1.00 75.50 81 ASN A CA 1
ATOM 626 C C . ASN A 1 81 ? 27.641 -1.132 -22.911 1.00 75.50 81 ASN A C 1
ATOM 628 O O . ASN A 1 81 ? 28.091 -1.212 -24.048 1.00 75.50 81 ASN A O 1
ATOM 632 N N . ALA A 1 82 ? 27.703 0.002 -22.212 1.00 73.06 82 ALA A N 1
ATOM 633 C CA . ALA A 1 82 ? 28.354 1.220 -22.687 1.00 73.06 82 ALA A CA 1
ATOM 634 C C . ALA A 1 82 ? 29.885 1.210 -22.495 1.00 73.06 82 ALA A C 1
ATOM 636 O O . ALA A 1 82 ? 30.593 1.997 -23.114 1.00 73.06 82 ALA A O 1
ATOM 637 N N . SER A 1 83 ? 30.435 0.339 -21.646 1.00 71.38 83 SER A N 1
ATOM 638 C CA . SER A 1 83 ? 31.868 0.368 -21.302 1.00 71.38 83 SER A CA 1
ATOM 639 C C . SER A 1 83 ? 32.788 -0.191 -22.403 1.00 71.38 83 SER A C 1
ATOM 641 O O . SER A 1 83 ? 34.000 -0.236 -22.215 1.00 71.38 83 SER A O 1
ATOM 643 N N . ASP A 1 84 ? 32.243 -0.557 -23.566 1.00 67.31 84 ASP A N 1
ATOM 644 C CA . ASP A 1 84 ? 32.935 -1.204 -24.692 1.00 67.31 84 ASP A CA 1
ATOM 645 C C . ASP A 1 84 ? 33.731 -0.236 -25.606 1.00 67.31 84 ASP A C 1
ATOM 647 O O . ASP A 1 84 ? 33.812 -0.405 -26.818 1.00 67.31 84 ASP A O 1
ATOM 651 N N . GLY A 1 85 ? 34.296 0.846 -25.054 1.00 65.12 85 GLY A N 1
ATOM 652 C CA . GLY A 1 85 ? 35.252 1.718 -25.765 1.00 65.12 85 GLY A CA 1
ATOM 653 C C . GLY A 1 85 ? 34.727 2.496 -26.988 1.00 65.12 85 GLY A C 1
ATOM 654 O O . GLY A 1 85 ? 35.510 3.143 -27.682 1.00 65.12 85 GLY A O 1
ATOM 655 N N . SER A 1 86 ? 33.421 2.459 -27.265 1.00 70.44 86 SER A N 1
ATOM 656 C CA . SER A 1 86 ? 32.791 3.138 -28.406 1.00 70.44 86 SER A CA 1
ATOM 657 C C . SER A 1 86 ? 32.789 4.668 -28.263 1.00 70.44 86 SER A C 1
ATOM 659 O O . SER A 1 86 ? 32.644 5.204 -27.168 1.00 70.44 86 SER A O 1
ATOM 661 N N . ALA A 1 87 ? 32.874 5.396 -29.385 1.00 73.12 87 ALA A N 1
ATOM 662 C CA . ALA A 1 87 ? 32.790 6.862 -29.422 1.00 73.12 87 ALA A CA 1
ATOM 663 C C . ALA A 1 87 ? 31.397 7.410 -29.040 1.00 73.12 87 ALA A C 1
ATOM 665 O O . ALA A 1 87 ? 31.268 8.581 -28.689 1.00 73.12 87 ALA A O 1
ATOM 666 N N . THR A 1 88 ? 30.352 6.572 -29.083 1.00 74.06 88 THR A N 1
ATOM 667 C CA . THR A 1 88 ? 28.994 6.918 -28.619 1.00 74.06 88 THR A CA 1
ATOM 668 C C . THR A 1 88 ? 28.406 5.802 -27.741 1.00 74.06 88 THR A C 1
ATOM 670 O O . THR A 1 88 ? 27.449 5.133 -28.131 1.00 74.06 88 THR A O 1
ATOM 673 N N . PRO A 1 89 ? 28.938 5.603 -26.519 1.00 70.81 89 PRO A N 1
ATOM 674 C CA . PRO A 1 89 ? 28.589 4.489 -25.627 1.00 70.81 89 PRO A CA 1
ATOM 675 C C . PRO A 1 89 ? 27.093 4.313 -25.339 1.00 70.81 89 PRO A C 1
ATOM 677 O O . PRO A 1 89 ? 26.621 3.214 -25.069 1.00 70.81 89 PRO A O 1
ATOM 680 N N . TYR A 1 90 ? 26.344 5.414 -25.393 1.00 76.44 90 TYR A N 1
ATOM 681 C CA . TYR A 1 90 ? 24.920 5.462 -25.075 1.00 76.44 90 TYR A CA 1
ATOM 682 C C . TYR A 1 90 ? 24.033 5.721 -26.299 1.00 76.44 90 TYR A C 1
ATOM 684 O O . TYR A 1 90 ? 22.822 5.848 -26.149 1.00 76.44 90 TYR A O 1
ATOM 692 N N . GLY A 1 91 ? 24.604 5.796 -27.508 1.00 74.25 91 GLY A N 1
ATOM 693 C CA . GLY A 1 91 ? 23.877 6.190 -28.722 1.00 74.25 91 GLY A CA 1
ATOM 694 C C . GLY A 1 91 ? 22.732 5.245 -29.103 1.00 74.25 91 GLY A C 1
ATOM 695 O O . GLY A 1 91 ? 21.778 5.662 -29.753 1.00 74.25 91 GLY A O 1
ATOM 696 N N . SER A 1 92 ? 22.796 3.987 -28.664 1.00 76.06 92 SER A N 1
ATOM 697 C CA . SER A 1 92 ? 21.766 2.965 -28.882 1.00 76.06 92 SER A CA 1
ATOM 698 C C . SER A 1 92 ? 20.815 2.781 -27.693 1.00 76.06 92 SER A C 1
ATOM 700 O O . SER A 1 92 ? 19.870 1.990 -27.785 1.00 76.06 92 SER A O 1
ATOM 702 N N . ILE A 1 93 ? 21.029 3.486 -26.572 1.00 79.38 93 ILE A N 1
ATOM 703 C CA . ILE A 1 93 ? 20.139 3.390 -25.414 1.00 79.38 93 ILE A CA 1
ATOM 704 C C . ILE A 1 93 ? 18.887 4.220 -25.671 1.00 79.38 93 ILE A C 1
ATOM 706 O O . ILE A 1 93 ? 18.893 5.443 -25.589 1.00 79.38 93 ILE A O 1
ATOM 710 N N . ALA A 1 94 ? 17.788 3.523 -25.940 1.00 81.38 94 ALA A N 1
ATOM 711 C CA . ALA A 1 94 ? 16.471 4.115 -26.109 1.00 81.38 94 ALA A CA 1
ATOM 712 C C . ALA A 1 94 ? 15.457 3.493 -25.139 1.00 81.38 94 ALA A C 1
ATOM 714 O O . ALA A 1 94 ? 15.698 2.436 -24.547 1.00 81.38 94 ALA A O 1
ATOM 715 N N . THR A 1 95 ? 14.286 4.127 -25.018 1.00 81.62 95 THR A N 1
ATOM 716 C CA . THR A 1 95 ? 13.162 3.689 -24.167 1.00 81.62 95 THR A CA 1
ATOM 717 C C . THR A 1 95 ? 12.777 2.228 -24.394 1.00 81.62 95 THR A C 1
ATOM 719 O O . THR A 1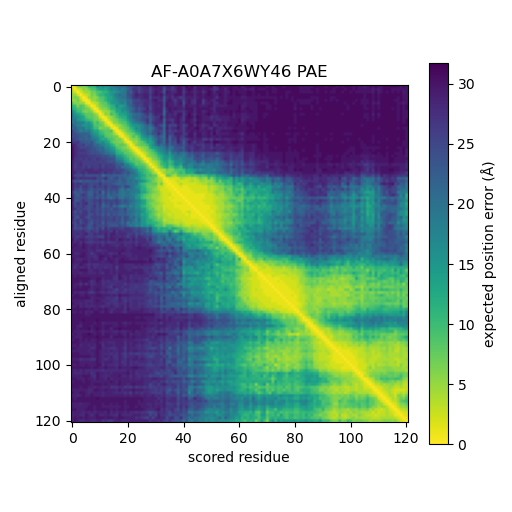 95 ? 12.317 1.559 -23.477 1.00 81.62 95 THR A O 1
ATOM 722 N N . VAL A 1 96 ? 13.035 1.695 -25.590 1.00 83.38 96 VAL A N 1
ATOM 723 C CA . VAL A 1 96 ? 12.826 0.285 -25.945 1.00 83.38 96 VAL A CA 1
ATOM 724 C C . VAL A 1 96 ? 13.643 -0.691 -25.100 1.00 83.38 96 VAL A C 1
ATOM 726 O O . VAL A 1 96 ? 13.138 -1.752 -24.752 1.00 83.38 96 VAL A O 1
ATOM 729 N N . ASN A 1 97 ? 14.875 -0.333 -24.729 1.00 84.69 97 ASN A N 1
ATOM 730 C CA . ASN A 1 97 ? 15.752 -1.190 -23.931 1.00 84.69 97 ASN A CA 1
ATOM 731 C C . ASN A 1 97 ? 15.270 -1.246 -22.479 1.00 84.69 97 ASN A C 1
ATOM 733 O O . ASN A 1 97 ? 15.209 -2.318 -21.883 1.00 84.69 97 ASN A O 1
ATOM 737 N N . LEU A 1 98 ? 14.854 -0.094 -21.943 1.00 81.19 98 LEU A N 1
ATOM 738 C CA . LEU A 1 98 ? 14.224 0.004 -20.628 1.00 81.19 98 LEU A CA 1
ATOM 739 C C . LEU A 1 98 ? 12.902 -0.773 -20.592 1.00 81.19 98 LEU A C 1
ATOM 741 O O . LEU A 1 98 ? 12.663 -1.569 -19.691 1.00 81.19 98 LEU A O 1
ATOM 745 N N . ALA A 1 99 ? 12.060 -0.584 -21.604 1.00 83.94 99 ALA A N 1
ATOM 746 C CA . ALA A 1 99 ? 10.760 -1.228 -21.712 1.00 83.94 99 ALA A CA 1
ATOM 747 C C . ALA A 1 99 ? 10.852 -2.757 -21.882 1.00 83.94 99 ALA A C 1
ATOM 749 O O . ALA A 1 99 ? 10.011 -3.478 -21.351 1.00 83.94 99 ALA A O 1
ATOM 750 N N . ASN A 1 100 ? 11.885 -3.270 -22.560 1.00 83.25 100 ASN A N 1
ATOM 751 C CA . ASN A 1 100 ? 12.146 -4.709 -22.643 1.00 83.25 100 ASN A CA 1
ATOM 752 C C . ASN A 1 100 ? 12.556 -5.304 -21.285 1.00 83.25 100 ASN A C 1
ATOM 754 O O . ASN A 1 100 ? 12.075 -6.377 -20.947 1.00 83.25 100 ASN A O 1
ATOM 758 N N . MET A 1 101 ? 13.382 -4.611 -20.491 1.00 79.12 101 MET A N 1
ATOM 759 C CA . MET A 1 101 ? 13.763 -5.081 -19.148 1.00 79.12 101 MET A CA 1
ATOM 760 C C . MET A 1 101 ? 12.621 -4.972 -18.127 1.00 79.12 101 MET A C 1
ATOM 762 O O . MET A 1 101 ? 12.516 -5.798 -17.226 1.00 79.12 101 MET A O 1
ATOM 766 N N . LEU A 1 102 ? 11.749 -3.967 -18.257 1.00 81.06 102 LEU A N 1
ATOM 767 C CA . LEU A 1 102 ? 10.633 -3.757 -17.330 1.00 81.06 102 LEU A CA 1
ATOM 768 C C . LEU A 1 102 ? 9.403 -4.626 -17.621 1.00 81.06 102 LEU A C 1
ATOM 770 O O . LEU A 1 102 ? 8.555 -4.759 -16.742 1.00 81.06 102 LEU A O 1
ATOM 774 N N . ARG A 1 103 ? 9.291 -5.244 -18.805 1.00 79.62 103 ARG A N 1
ATOM 775 C CA . ARG A 1 103 ? 8.183 -6.172 -19.107 1.00 79.62 103 ARG A CA 1
ATOM 776 C C . ARG A 1 103 ? 8.115 -7.349 -18.135 1.00 79.62 103 ARG A C 1
ATOM 778 O O . ARG A 1 103 ? 7.016 -7.807 -17.837 1.00 79.62 103 ARG A O 1
ATOM 785 N N . ASP A 1 104 ? 9.258 -7.763 -17.599 1.00 72.56 104 ASP A N 1
ATOM 786 C CA . ASP A 1 104 ? 9.346 -8.888 -16.669 1.00 72.56 104 ASP A CA 1
ATOM 787 C C . ASP A 1 104 ? 9.214 -8.459 -15.193 1.00 72.56 104 ASP A C 1
ATOM 789 O O . ASP A 1 104 ? 9.096 -9.310 -14.313 1.00 72.56 104 ASP A O 1
ATOM 793 N N . SER A 1 105 ? 9.205 -7.151 -14.888 1.00 70.69 105 SER A N 1
ATOM 794 C CA . SER A 1 105 ? 9.269 -6.649 -13.503 1.00 70.69 105 SER A CA 1
ATOM 795 C C . SER A 1 105 ? 7.904 -6.455 -12.827 1.00 70.69 105 SER A C 1
ATOM 797 O O . SER A 1 105 ? 7.843 -6.273 -11.611 1.00 70.69 105 SER A O 1
ATOM 799 N N . GLY A 1 106 ? 6.795 -6.505 -13.577 1.00 69.69 106 GLY A N 1
ATOM 800 C CA . GLY A 1 106 ? 5.412 -6.512 -13.062 1.00 69.69 106 GLY A CA 1
ATOM 801 C C . GLY A 1 106 ? 4.940 -5.243 -12.328 1.00 69.69 106 GLY A C 1
ATOM 802 O O . GLY A 1 106 ? 3.763 -5.137 -11.989 1.00 69.69 106 GLY A O 1
ATOM 803 N N . LEU A 1 107 ? 5.831 -4.278 -12.082 1.00 71.00 107 LEU A N 1
ATOM 804 C CA . LEU A 1 107 ? 5.546 -3.008 -11.401 1.00 71.00 107 LEU A CA 1
ATOM 805 C C . LEU A 1 107 ? 5.236 -1.863 -12.365 1.00 71.00 107 LEU A C 1
ATOM 807 O O . LEU A 1 107 ? 4.636 -0.874 -11.959 1.00 71.00 107 LEU A O 1
ATOM 811 N N . PHE A 1 108 ? 5.650 -1.999 -13.622 1.00 75.06 108 PHE A N 1
ATOM 812 C CA . PHE A 1 108 ? 5.464 -1.000 -14.660 1.00 75.06 108 PHE A CA 1
ATOM 813 C C . PHE A 1 108 ? 4.653 -1.592 -15.811 1.00 75.06 108 PHE A C 1
ATOM 815 O O . PHE A 1 108 ? 4.974 -2.655 -16.338 1.00 75.06 108 PHE A O 1
ATOM 822 N N . SER A 1 109 ? 3.614 -0.880 -16.233 1.00 81.44 109 SER A N 1
ATOM 823 C CA . SER A 1 109 ? 2.896 -1.150 -17.471 1.00 81.44 109 SER A CA 1
ATOM 824 C C . SER A 1 109 ? 3.679 -0.586 -18.653 1.00 81.44 109 SER A C 1
ATOM 826 O O . SER A 1 109 ? 3.935 0.618 -18.746 1.00 81.44 109 SER A O 1
ATOM 828 N N . VAL A 1 110 ? 4.062 -1.469 -19.570 1.00 82.06 110 VAL A N 1
ATOM 829 C CA . VAL A 1 110 ? 4.719 -1.119 -20.829 1.00 82.06 110 VAL A CA 1
ATOM 830 C C . VAL A 1 110 ? 3.684 -1.210 -21.942 1.00 82.06 110 VAL A C 1
ATOM 832 O O . VAL A 1 110 ? 3.116 -2.272 -22.179 1.00 82.06 110 VAL A O 1
ATOM 835 N N . THR A 1 111 ? 3.429 -0.103 -22.635 1.00 81.88 111 THR A N 1
ATOM 836 C CA . THR A 1 111 ? 2.478 -0.047 -23.756 1.00 81.88 111 THR A CA 1
ATOM 837 C C . THR A 1 111 ? 3.183 0.406 -25.035 1.00 81.88 111 THR A C 1
ATOM 839 O O . THR A 1 111 ? 4.009 1.317 -25.002 1.00 81.88 111 THR A O 1
ATOM 842 N N . GLY A 1 112 ? 2.840 -0.208 -26.170 1.00 75.31 112 GLY A N 1
ATOM 843 C CA . GLY A 1 112 ? 3.419 0.091 -27.486 1.00 75.31 112 GLY A CA 1
ATOM 844 C C . GLY A 1 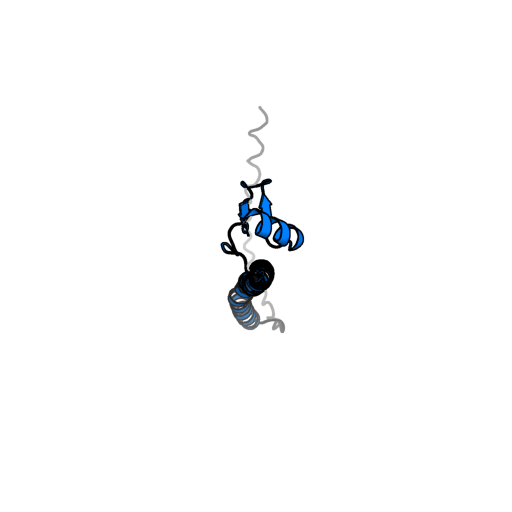112 ? 4.567 -0.843 -27.891 1.00 75.31 112 GLY A C 1
ATOM 845 O O . GLY A 1 112 ? 5.009 -1.690 -27.117 1.00 75.31 112 GLY A O 1
ATOM 846 N N . SER A 1 113 ? 5.050 -0.696 -29.127 1.00 71.06 113 SER A N 1
ATOM 847 C CA . SER A 1 113 ? 6.123 -1.509 -29.724 1.00 71.06 113 SER A CA 1
ATOM 848 C C . SER A 1 113 ? 7.143 -0.631 -30.451 1.00 71.06 113 SER A C 1
ATOM 850 O O . SER A 1 113 ? 6.783 0.405 -31.008 1.00 71.06 113 SER A O 1
ATOM 852 N N . GLY A 1 114 ? 8.415 -1.041 -30.483 1.00 71.50 114 GLY A N 1
ATOM 853 C CA . GLY A 1 114 ? 9.475 -0.249 -31.124 1.00 71.50 114 GLY A CA 1
ATOM 854 C C . GLY A 1 114 ? 9.678 1.107 -30.435 1.00 71.50 114 GLY A C 1
ATOM 855 O O . GLY A 1 114 ? 9.466 1.207 -29.230 1.00 71.50 114 GLY A O 1
ATOM 856 N N . ALA A 1 115 ? 10.084 2.144 -31.173 1.00 68.62 115 ALA A N 1
ATOM 857 C CA . ALA A 1 115 ? 10.458 3.454 -30.619 1.00 68.62 115 ALA A CA 1
ATOM 858 C C . ALA A 1 115 ? 9.318 4.227 -29.913 1.00 68.62 115 ALA A C 1
ATOM 860 O O . ALA A 1 115 ? 9.599 5.160 -29.168 1.00 68.62 115 ALA A O 1
ATOM 861 N N . SER A 1 116 ? 8.052 3.829 -30.093 1.00 75.38 116 SER A N 1
ATOM 862 C CA . SER A 1 116 ? 6.878 4.452 -29.451 1.00 75.38 116 SER A CA 1
ATOM 863 C C . SER A 1 116 ? 6.476 3.801 -28.120 1.00 75.38 116 SER A C 1
ATOM 865 O O . SER A 1 116 ? 5.357 3.991 -27.644 1.00 75.38 116 SER A O 1
ATOM 867 N N . GLN A 1 117 ? 7.360 3.003 -27.516 1.00 83.00 117 GLN A N 1
ATOM 868 C CA . GLN A 1 117 ? 7.107 2.388 -26.214 1.00 83.00 117 GLN A CA 1
ATOM 869 C C . GLN A 1 117 ? 6.982 3.437 -25.106 1.00 83.00 117 GLN A C 1
ATOM 871 O O . GLN A 1 117 ? 7.843 4.299 -24.945 1.00 83.00 117 GLN A O 1
ATOM 876 N N . THR A 1 118 ? 5.914 3.326 -24.318 1.00 78.81 118 THR A N 1
ATOM 877 C CA . THR A 1 118 ? 5.643 4.167 -23.150 1.00 78.81 118 THR A CA 1
ATOM 878 C C . THR A 1 118 ? 5.617 3.297 -21.898 1.00 78.81 118 THR A C 1
ATOM 880 O O . THR A 1 118 ? 4.931 2.275 -21.864 1.00 78.81 118 THR A O 1
ATOM 883 N N . VAL A 1 119 ? 6.356 3.709 -20.867 1.00 77.56 119 VAL A N 1
ATOM 884 C CA . VAL A 1 119 ? 6.439 3.025 -19.569 1.00 77.56 119 VAL A CA 1
ATOM 885 C C . VAL A 1 119 ? 5.657 3.835 -18.535 1.00 77.56 119 VAL A C 1
ATOM 887 O O . VAL A 1 119 ? 5.871 5.040 -18.409 1.00 77.56 119 VAL A O 1
ATOM 890 N N . ARG A 1 120 ? 4.738 3.191 -17.809 1.00 78.88 120 ARG A N 1
ATOM 891 C CA . ARG A 1 120 ? 3.892 3.805 -16.770 1.00 78.88 120 ARG A CA 1
ATOM 892 C C . ARG A 1 120 ? 3.957 2.961 -15.494 1.00 78.88 120 ARG A C 1
ATOM 894 O O . ARG A 1 120 ? 3.906 1.744 -15.597 1.00 78.88 120 ARG A O 1
ATOM 901 N N . HIS A 1 121 ? 4.081 3.583 -14.323 1.00 72.12 121 HIS A N 1
ATOM 902 C CA . HIS A 1 121 ? 3.924 2.921 -13.014 1.00 72.12 121 HIS A CA 1
ATOM 903 C C . HIS A 1 121 ? 2.453 2.836 -12.588 1.00 72.12 121 HIS A C 1
ATOM 905 O O . HIS A 1 121 ? 1.679 3.722 -13.036 1.00 72.12 121 HIS A O 1
#

Mean predicted aligned error: 18.97 Å

pLDDT: mean 73.91, std 11.78, range [51.25, 96.19]